Protein AF-A0AAW0KXV7-F1 (afdb_monomer)

Nearest PDB structures (foldseek):
  7ctx-assembly2_B  TM=8.030E-01  e=2.223E-01  Arabidopsis thaliana
  7ctv-assembly1_A  TM=7.304E-01  e=2.484E-01  Arabidopsis thaliana
  6tqj-assembly1_A  TM=2.478E-01  e=3.767E+00  Spinacia oleracea

Mean predicted aligned error: 5.92 Å

Structure (mmCIF, N/CA/C/O backbone):
data_AF-A0AAW0KXV7-F1
#
_entry.id   AF-A0AAW0KXV7-F1
#
loop_
_atom_site.group_PDB
_atom_site.id
_atom_site.type_symbol
_atom_site.label_atom_id
_atom_site.label_alt_id
_atom_site.label_comp_id
_atom_site.label_asym_id
_atom_site.label_entity_id
_atom_site.label_seq_id
_atom_site.pdbx_PDB_ins_code
_atom_site.Cartn_x
_atom_site.Cartn_y
_atom_site.Cartn_z
_atom_site.occupancy
_atom_site.B_iso_or_equiv
_atom_site.auth_seq_id
_atom_site.auth_comp_id
_atom_site.auth_asym_id
_atom_site.auth_atom_id
_atom_site.pdbx_PDB_model_num
ATOM 1 N N . MET A 1 1 ? 9.384 14.569 -16.581 1.00 66.31 1 MET A N 1
ATOM 2 C CA . MET A 1 1 ? 8.362 15.080 -15.642 1.00 66.31 1 MET A CA 1
ATOM 3 C 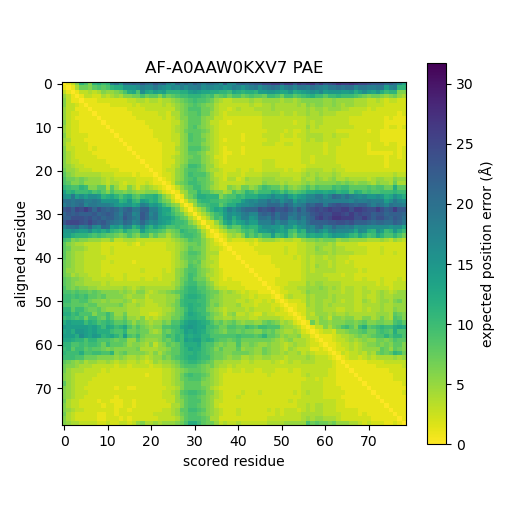C . MET A 1 1 ? 9.085 15.940 -14.610 1.00 66.31 1 MET A C 1
ATOM 5 O O . MET A 1 1 ? 10.151 15.507 -14.184 1.00 66.31 1 MET A O 1
ATOM 9 N N . PRO A 1 2 ? 8.619 17.152 -14.272 1.00 84.06 2 PRO A N 1
ATOM 10 C CA . PRO A 1 2 ? 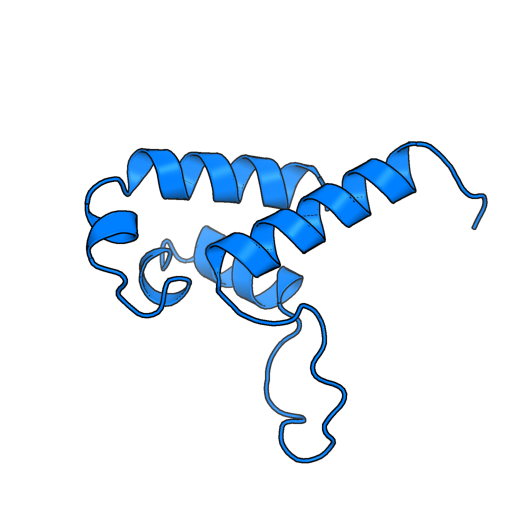9.272 17.959 -13.243 1.00 84.06 2 PRO A CA 1
ATOM 11 C C . PRO A 1 2 ? 9.156 17.280 -11.872 1.00 84.06 2 PRO A C 1
ATOM 13 O O . PRO A 1 2 ? 8.129 16.673 -11.567 1.00 84.06 2 PRO A O 1
ATOM 16 N N . ILE A 1 3 ? 10.201 17.394 -11.050 1.00 85.94 3 ILE A N 1
ATOM 17 C CA . ILE A 1 3 ? 10.141 16.993 -9.642 1.00 85.94 3 ILE A CA 1
ATOM 18 C C . ILE A 1 3 ? 9.220 17.983 -8.933 1.00 85.94 3 ILE A C 1
ATOM 20 O O . ILE A 1 3 ? 9.412 19.196 -9.010 1.00 85.94 3 ILE A O 1
ATOM 24 N N . THR A 1 4 ? 8.186 17.461 -8.286 1.00 93.00 4 THR A N 1
ATOM 25 C CA . THR A 1 4 ? 7.197 18.249 -7.549 1.00 93.00 4 THR A CA 1
ATOM 26 C C . THR A 1 4 ? 6.911 17.565 -6.223 1.00 93.00 4 THR A C 1
ATOM 28 O O . THR A 1 4 ? 7.182 16.378 -6.072 1.00 93.00 4 THR A O 1
ATOM 31 N N . VAL A 1 5 ? 6.255 18.273 -5.306 1.00 93.50 5 VAL A N 1
ATOM 32 C CA . VAL A 1 5 ? 5.760 17.699 -4.042 1.00 93.50 5 VAL A CA 1
ATOM 33 C C . VAL A 1 5 ? 4.875 16.459 -4.241 1.00 93.50 5 VAL A C 1
ATOM 35 O O . VAL A 1 5 ? 4.741 15.642 -3.339 1.00 93.50 5 VAL A O 1
ATOM 38 N N . LYS A 1 6 ? 4.270 16.279 -5.426 1.00 92.19 6 LYS A N 1
ATOM 39 C CA . LYS A 1 6 ? 3.488 15.079 -5.750 1.00 92.19 6 LYS A CA 1
ATOM 40 C C . LYS A 1 6 ? 4.353 13.830 -5.916 1.00 92.19 6 LYS A C 1
ATOM 42 O O . LYS A 1 6 ? 3.859 12.741 -5.659 1.00 92.19 6 LYS A O 1
ATOM 47 N N . VAL A 1 7 ? 5.625 13.981 -6.289 1.00 94.12 7 VAL A N 1
ATOM 48 C CA . VAL A 1 7 ? 6.577 12.862 -6.370 1.00 94.12 7 VAL A CA 1
ATOM 49 C C . VAL A 1 7 ? 6.878 12.319 -4.971 1.00 94.12 7 VAL A C 1
ATOM 51 O O . VAL A 1 7 ? 6.912 11.104 -4.783 1.00 94.12 7 VAL A O 1
ATOM 54 N N . ASP A 1 8 ? 7.007 13.200 -3.976 1.00 94.56 8 ASP A N 1
ATOM 55 C CA . ASP A 1 8 ? 7.192 12.794 -2.578 1.00 94.56 8 ASP A CA 1
ATOM 56 C C . ASP A 1 8 ? 5.941 12.096 -2.028 1.00 94.56 8 ASP A C 1
ATOM 58 O O . ASP A 1 8 ? 6.049 11.063 -1.371 1.00 94.56 8 ASP A O 1
ATOM 62 N N . VAL A 1 9 ? 4.744 12.612 -2.348 1.00 96.44 9 VAL A N 1
ATOM 63 C CA . VAL A 1 9 ? 3.466 11.982 -1.960 1.00 96.44 9 VAL A CA 1
ATOM 64 C C . VAL A 1 9 ? 3.339 10.582 -2.561 1.00 96.44 9 VAL A C 1
ATOM 66 O O . VAL A 1 9 ? 3.028 9.642 -1.835 1.00 96.44 9 VAL A O 1
ATOM 69 N N . TYR A 1 10 ? 3.644 10.422 -3.849 1.00 94.38 10 TYR A N 1
ATOM 70 C CA . TYR A 1 10 ? 3.647 9.115 -4.506 1.00 94.38 10 TYR A CA 1
ATOM 71 C C . TYR A 1 10 ? 4.631 8.148 -3.833 1.00 94.38 10 TYR A C 1
ATOM 73 O O . TYR A 1 10 ? 4.280 7.016 -3.507 1.00 94.38 10 TYR A O 1
ATOM 81 N N . SER A 1 11 ? 5.853 8.617 -3.557 1.00 94.56 11 SER A N 1
ATOM 82 C CA . SER A 1 11 ? 6.898 7.809 -2.913 1.00 94.56 11 SER A CA 1
ATOM 83 C C . SER A 1 11 ? 6.496 7.376 -1.501 1.00 94.56 11 SER A C 1
ATOM 85 O O . SER A 1 11 ? 6.739 6.235 -1.114 1.00 94.56 11 SER A O 1
ATOM 87 N N . TYR A 1 12 ? 5.821 8.252 -0.752 1.00 95.69 12 TYR A N 1
ATOM 88 C CA . TYR A 1 12 ? 5.230 7.915 0.542 1.00 95.69 12 TYR A CA 1
ATOM 89 C C . TYR A 1 12 ? 4.160 6.821 0.421 1.00 95.69 12 TYR A C 1
ATOM 91 O O . TYR A 1 12 ? 4.162 5.887 1.222 1.00 95.69 12 TYR A O 1
ATOM 99 N N . GLY A 1 13 ? 3.279 6.906 -0.583 1.00 95.88 13 GLY A N 1
ATOM 100 C CA . GLY A 1 13 ? 2.259 5.886 -0.845 1.00 95.88 13 GLY A CA 1
ATOM 101 C C . GLY A 1 13 ? 2.870 4.516 -1.131 1.00 95.88 13 GLY A C 1
ATOM 102 O O . GLY A 1 13 ? 2.488 3.526 -0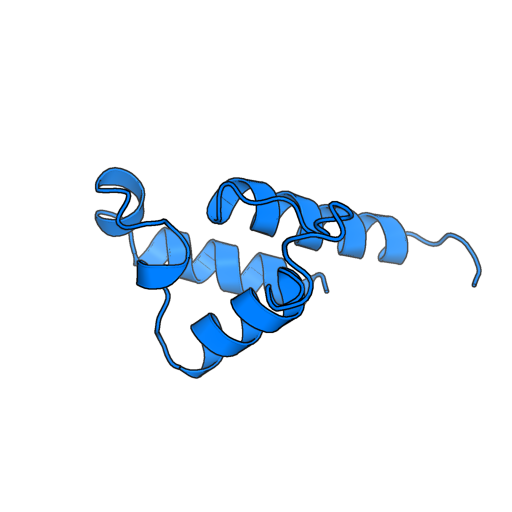.511 1.00 95.88 13 GLY A O 1
ATOM 103 N N . VAL A 1 14 ? 3.880 4.470 -2.005 1.00 94.31 14 VAL A N 1
ATOM 104 C CA . VAL A 1 14 ? 4.614 3.235 -2.322 1.00 94.31 14 VAL A CA 1
ATOM 105 C C . VAL A 1 14 ? 5.317 2.670 -1.086 1.00 94.31 14 VAL A C 1
ATOM 107 O O . VAL A 1 14 ? 5.114 1.504 -0.764 1.00 94.31 14 VAL A O 1
ATOM 110 N N . MET A 1 15 ? 6.081 3.491 -0.359 1.00 94.88 15 MET A N 1
ATOM 111 C CA . MET A 1 15 ? 6.783 3.074 0.862 1.00 94.88 15 MET A CA 1
ATOM 112 C C . MET A 1 15 ? 5.813 2.515 1.912 1.00 94.88 15 MET A C 1
ATOM 114 O O . MET A 1 15 ? 6.112 1.521 2.570 1.00 94.88 15 MET A O 1
ATOM 118 N N . GLN A 1 16 ? 4.639 3.132 2.078 1.00 94.69 16 GLN A N 1
ATOM 119 C CA . GLN A 1 16 ? 3.638 2.645 3.024 1.00 94.69 16 GLN A CA 1
ATOM 120 C C . GLN A 1 16 ? 3.100 1.265 2.615 1.00 94.69 16 GLN A C 1
ATOM 122 O O . GLN A 1 16 ? 2.981 0.395 3.476 1.00 94.69 16 GLN A O 1
ATOM 127 N N . LEU A 1 17 ? 2.847 1.026 1.322 1.00 92.81 17 LEU A N 1
ATOM 128 C CA . LEU A 1 17 ? 2.463 -0.303 0.832 1.00 92.81 17 LEU A CA 1
ATOM 129 C C . LEU A 1 17 ? 3.562 -1.346 1.054 1.00 92.81 17 LEU A C 1
ATOM 131 O O . LEU A 1 17 ? 3.239 -2.475 1.415 1.00 92.81 17 LEU A O 1
ATOM 135 N N . GLU A 1 18 ? 4.836 -0.987 0.882 1.00 92.25 18 GLU A N 1
ATOM 136 C CA . GLU A 1 18 ? 5.956 -1.900 1.153 1.00 92.25 18 GLU A CA 1
ATOM 137 C C . GLU A 1 18 ? 6.025 -2.301 2.631 1.00 92.25 18 GLU A C 1
ATOM 139 O O . GLU A 1 18 ? 6.280 -3.465 2.936 1.00 92.25 18 GLU A O 1
ATOM 144 N N . ILE A 1 19 ? 5.749 -1.359 3.542 1.00 91.00 19 ILE A N 1
ATOM 145 C CA . ILE A 1 19 ? 5.684 -1.619 4.988 1.00 91.00 19 ILE A CA 1
ATOM 146 C C . ILE A 1 19 ? 4.500 -2.530 5.326 1.00 91.00 19 ILE A C 1
ATOM 148 O O . ILE A 1 19 ? 4.666 -3.471 6.093 1.00 91.00 19 ILE A O 1
ATOM 152 N N . ILE A 1 20 ? 3.316 -2.260 4.769 1.00 89.62 20 ILE A N 1
ATOM 153 C CA . ILE A 1 20 ? 2.105 -3.050 5.042 1.00 89.62 20 ILE A CA 1
ATOM 154 C C . ILE A 1 20 ? 2.247 -4.472 4.500 1.00 89.62 20 ILE A C 1
ATOM 156 O O . ILE A 1 20 ? 1.892 -5.426 5.182 1.00 89.62 20 ILE A O 1
ATOM 160 N N . CYS A 1 21 ? 2.735 -4.605 3.267 1.00 87.25 21 CYS A N 1
ATOM 161 C CA . CYS A 1 21 ? 2.760 -5.886 2.568 1.00 87.25 21 CYS A CA 1
ATOM 162 C C . CYS A 1 21 ? 4.052 -6.675 2.795 1.00 87.25 21 CYS A C 1
ATOM 164 O O . CYS A 1 21 ? 4.207 -7.747 2.217 1.00 87.25 21 CYS A O 1
ATOM 166 N N . CYS A 1 22 ? 5.017 -6.112 3.533 1.00 86.94 22 CYS A N 1
ATOM 167 C CA . CYS A 1 22 ? 6.361 -6.668 3.722 1.00 86.94 22 CYS A CA 1
ATOM 168 C C . CYS A 1 22 ? 7.043 -7.093 2.403 1.00 86.94 22 CYS A C 1
ATOM 170 O O . CYS A 1 22 ? 7.874 -8.001 2.367 1.00 86.94 22 CYS A O 1
ATOM 172 N N . ARG A 1 23 ? 6.698 -6.418 1.300 1.00 85.00 23 ARG A N 1
ATOM 173 C CA . ARG A 1 23 ? 7.059 -6.787 -0.072 1.00 85.00 23 ARG A CA 1
ATOM 174 C C . ARG A 1 23 ? 7.595 -5.567 -0.805 1.00 85.00 23 ARG A C 1
ATOM 176 O O . ARG A 1 23 ? 7.029 -4.488 -0.700 1.00 85.00 23 ARG A O 1
ATOM 183 N N . ARG A 1 24 ? 8.664 -5.739 -1.590 1.00 84.44 24 ARG A N 1
ATOM 184 C CA . ARG A 1 24 ? 9.216 -4.658 -2.429 1.00 84.44 24 ARG A CA 1
ATOM 185 C C . ARG A 1 24 ? 8.250 -4.266 -3.548 1.00 84.44 24 ARG A C 1
ATOM 187 O O . ARG A 1 24 ? 7.640 -5.139 -4.168 1.00 84.44 24 ARG A O 1
ATOM 194 N N . SER A 1 25 ? 8.199 -2.972 -3.855 1.00 79.62 25 SER A N 1
ATOM 195 C CA . SER A 1 25 ? 7.318 -2.370 -4.863 1.00 79.62 25 SER A CA 1
ATOM 196 C C . SER A 1 25 ? 7.509 -2.952 -6.268 1.00 79.62 25 SER A C 1
ATOM 198 O O . SER A 1 25 ? 6.542 -3.271 -6.965 1.00 79.62 25 SER A O 1
ATOM 200 N N . VAL A 1 26 ? 8.774 -3.154 -6.645 1.00 76.88 26 VAL A N 1
ATOM 201 C CA . VAL A 1 26 ? 9.201 -3.795 -7.891 1.00 76.88 26 VAL A CA 1
ATOM 202 C C . VAL A 1 26 ? 10.202 -4.891 -7.529 1.00 76.88 26 VAL A C 1
ATOM 204 O O . VAL A 1 26 ? 11.195 -4.626 -6.849 1.00 76.88 26 VAL A O 1
ATOM 207 N N . HIS A 1 27 ? 9.943 -6.126 -7.955 1.00 64.25 27 HIS A N 1
ATOM 208 C CA . HIS A 1 27 ? 10.968 -7.170 -7.995 1.00 64.25 27 HIS A CA 1
ATOM 209 C C . HIS A 1 27 ? 11.668 -7.079 -9.352 1.00 64.25 27 HIS A C 1
ATOM 211 O O . HIS A 1 27 ? 11.013 -7.144 -10.383 1.00 64.25 27 HIS A O 1
ATOM 217 N N . MET A 1 28 ? 12.983 -6.852 -9.344 1.00 55.84 28 MET A N 1
ATOM 218 C CA . MET A 1 28 ? 13.815 -6.848 -10.558 1.00 55.84 28 MET A CA 1
ATOM 219 C C . MET A 1 28 ? 14.462 -8.213 -10.828 1.00 55.84 28 MET A C 1
ATOM 221 O O . MET A 1 28 ? 15.182 -8.358 -11.814 1.00 55.84 28 MET A O 1
ATOM 225 N N . ASP A 1 29 ? 14.236 -9.200 -9.959 1.00 55.19 29 ASP A N 1
ATOM 226 C CA . ASP A 1 29 ? 14.764 -10.544 -10.150 1.00 55.19 29 ASP A CA 1
ATOM 227 C C . ASP A 1 29 ? 13.922 -11.249 -11.224 1.00 55.19 29 ASP A C 1
ATOM 229 O O . ASP A 1 29 ? 12.751 -11.565 -11.026 1.00 55.19 29 ASP A O 1
ATOM 233 N N . ILE A 1 30 ? 14.549 -11.442 -12.386 1.00 51.56 30 ILE A N 1
ATOM 234 C CA . ILE A 1 30 ? 13.997 -11.918 -13.671 1.00 51.56 30 ILE A CA 1
ATOM 235 C C . ILE A 1 30 ? 13.291 -13.289 -13.561 1.00 51.56 30 ILE A C 1
ATOM 237 O O . ILE A 1 30 ? 12.570 -13.700 -14.463 1.00 51.56 30 ILE A O 1
ATOM 241 N N . GLU A 1 31 ? 13.464 -14.007 -12.450 1.00 54.00 31 GLU A N 1
ATOM 242 C CA . GLU A 1 31 ? 12.847 -15.318 -12.218 1.00 54.00 31 GLU A CA 1
ATOM 243 C C . GLU A 1 31 ? 11.389 -15.237 -11.720 1.00 54.00 31 GLU A C 1
ATOM 245 O O . GLU A 1 31 ? 10.687 -16.246 -11.747 1.00 54.00 31 GLU A O 1
ATOM 250 N N . GLU A 1 32 ? 10.900 -14.055 -11.319 1.00 53.38 32 GLU A N 1
ATOM 251 C CA . GLU A 1 32 ? 9.525 -13.837 -10.832 1.00 53.38 32 GLU A CA 1
ATOM 252 C C . GLU A 1 32 ? 8.729 -12.841 -11.699 1.00 53.38 32 GLU A C 1
ATOM 254 O O . GLU A 1 32 ? 7.972 -12.016 -11.182 1.00 53.38 32 GLU A O 1
ATOM 259 N N . ASP A 1 33 ? 8.872 -12.932 -13.024 1.00 52.75 33 ASP A N 1
ATOM 260 C CA . ASP A 1 33 ? 8.177 -12.084 -14.018 1.00 52.75 33 ASP A CA 1
ATOM 261 C C . ASP A 1 33 ? 6.629 -12.133 -13.905 1.00 52.75 33 ASP A C 1
ATOM 263 O O . ASP A 1 33 ? 5.925 -11.260 -14.412 1.00 52.75 33 ASP A O 1
ATOM 267 N N . ASP A 1 34 ? 6.085 -13.115 -13.177 1.00 59.34 34 ASP A N 1
ATOM 268 C CA . ASP A 1 34 ? 4.648 -13.289 -12.929 1.00 59.34 34 ASP A CA 1
ATOM 269 C C . ASP A 1 34 ? 4.120 -12.543 -11.688 1.00 59.34 34 ASP A C 1
ATOM 271 O O . ASP A 1 34 ? 2.913 -12.562 -11.416 1.00 59.34 34 ASP A O 1
ATOM 275 N N . LYS A 1 35 ? 4.978 -11.884 -10.894 1.00 60.06 35 LYS A N 1
ATOM 276 C CA . LYS A 1 35 ? 4.518 -11.175 -9.692 1.00 60.06 35 LYS A CA 1
ATOM 277 C C . LYS A 1 35 ? 4.005 -9.765 -10.038 1.00 60.06 35 LYS A C 1
ATOM 279 O O . LYS A 1 35 ?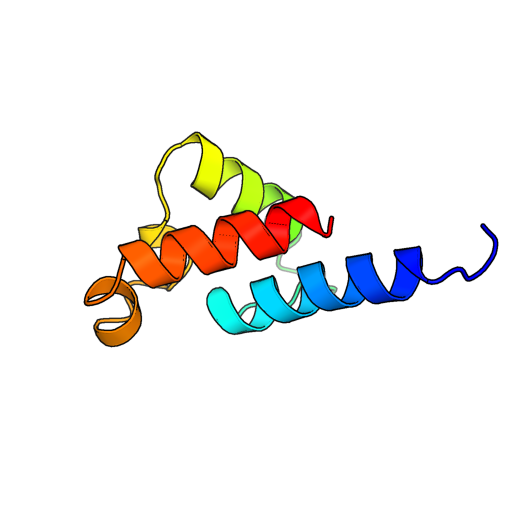 4.791 -8.903 -10.429 1.00 60.06 35 LYS A O 1
ATOM 284 N N . PRO A 1 36 ? 2.711 -9.454 -9.811 1.00 70.81 36 PRO A N 1
ATOM 285 C CA . PRO A 1 36 ? 2.137 -8.153 -10.162 1.00 70.81 36 PRO A CA 1
ATOM 286 C C . PRO A 1 36 ? 2.797 -7.016 -9.374 1.00 70.81 36 PRO A C 1
ATOM 288 O O . PRO A 1 36 ? 3.083 -7.187 -8.186 1.00 70.81 36 PRO A O 1
ATOM 291 N N . ILE A 1 37 ? 3.003 -5.853 -10.009 1.00 86.31 37 ILE A N 1
ATOM 292 C CA . ILE A 1 37 ? 3.510 -4.625 -9.362 1.00 86.31 37 ILE A CA 1
ATOM 293 C C . ILE A 1 37 ? 2.740 -4.385 -8.058 1.00 86.31 37 ILE A C 1
ATOM 295 O O . ILE A 1 37 ? 1.509 -4.465 -8.053 1.00 86.31 37 ILE A O 1
ATOM 299 N N . LEU A 1 38 ? 3.451 -4.085 -6.965 1.00 89.06 38 LEU A N 1
ATOM 300 C CA . LEU A 1 38 ? 2.854 -4.016 -5.627 1.00 89.06 38 LEU A CA 1
ATOM 301 C C . LEU A 1 38 ? 1.652 -3.072 -5.568 1.00 89.06 38 LEU A C 1
ATOM 303 O O . LEU A 1 38 ? 0.639 -3.417 -4.973 1.00 89.06 38 LEU A O 1
ATOM 307 N N . THR A 1 39 ? 1.750 -1.907 -6.206 1.00 89.94 39 THR A N 1
ATOM 308 C CA . THR A 1 39 ? 0.678 -0.905 -6.238 1.00 89.94 39 THR A CA 1
ATOM 309 C C . THR A 1 39 ? -0.578 -1.426 -6.937 1.00 89.94 39 THR A C 1
ATOM 311 O O . THR A 1 39 ? -1.679 -1.241 -6.422 1.00 89.94 39 THR A O 1
ATOM 314 N N . ASN A 1 40 ? -0.422 -2.132 -8.061 1.00 89.62 40 ASN A N 1
ATOM 315 C CA . ASN A 1 40 ? -1.536 -2.740 -8.793 1.00 89.62 40 ASN A CA 1
ATOM 316 C C . ASN A 1 40 ? -2.176 -3.861 -7.970 1.00 89.62 40 ASN A C 1
ATOM 318 O O . ASN A 1 40 ? -3.388 -3.881 -7.786 1.00 89.62 40 ASN A O 1
ATOM 322 N N . TRP A 1 41 ? -1.356 -4.747 -7.404 1.00 88.88 41 TRP A N 1
ATOM 323 C CA . TRP A 1 41 ? -1.841 -5.843 -6.569 1.00 88.88 41 TRP A CA 1
ATOM 324 C C . TRP A 1 41 ? -2.562 -5.345 -5.309 1.00 88.88 41 TRP A C 1
ATOM 326 O O . TRP A 1 41 ? -3.646 -5.823 -4.984 1.00 88.88 41 TRP A O 1
ATOM 336 N N . ALA A 1 42 ? -2.007 -4.337 -4.633 1.00 89.50 42 ALA A N 1
ATOM 337 C CA . ALA A 1 42 ? -2.624 -3.691 -3.478 1.00 89.50 42 ALA A CA 1
ATOM 338 C C . ALA A 1 42 ? -3.986 -3.072 -3.822 1.00 89.50 42 ALA A C 1
ATOM 340 O O . ALA A 1 42 ? -4.936 -3.187 -3.042 1.00 89.50 42 ALA A O 1
ATOM 341 N N . TYR A 1 43 ? -4.095 -2.452 -4.999 1.00 90.62 43 TYR A N 1
ATOM 342 C CA . TYR A 1 43 ? -5.347 -1.897 -5.501 1.00 90.62 43 TYR A CA 1
ATOM 343 C C . TYR A 1 43 ? -6.389 -2.988 -5.790 1.00 90.62 43 TYR A C 1
ATOM 345 O O . TYR A 1 43 ? -7.533 -2.873 -5.345 1.00 90.62 43 TYR A O 1
ATOM 353 N N . ASP A 1 44 ? -5.992 -4.085 -6.438 1.00 90.69 44 ASP A N 1
ATOM 354 C CA . ASP A 1 44 ? -6.875 -5.225 -6.705 1.00 90.69 44 ASP A CA 1
ATOM 355 C C . ASP A 1 44 ? -7.352 -5.891 -5.407 1.00 90.69 44 ASP A C 1
ATOM 357 O O . ASP A 1 44 ? -8.539 -6.189 -5.252 1.00 90.69 44 ASP A O 1
ATOM 361 N N . CYS A 1 45 ? -6.462 -6.085 -4.430 1.00 89.31 45 CYS A N 1
ATOM 362 C CA . CYS A 1 45 ? -6.825 -6.591 -3.105 1.00 89.31 45 CYS A CA 1
ATOM 363 C C . CYS A 1 45 ? -7.816 -5.663 -2.396 1.00 89.31 45 CYS A C 1
ATOM 365 O O . CYS A 1 45 ? -8.772 -6.140 -1.781 1.00 89.31 45 CYS A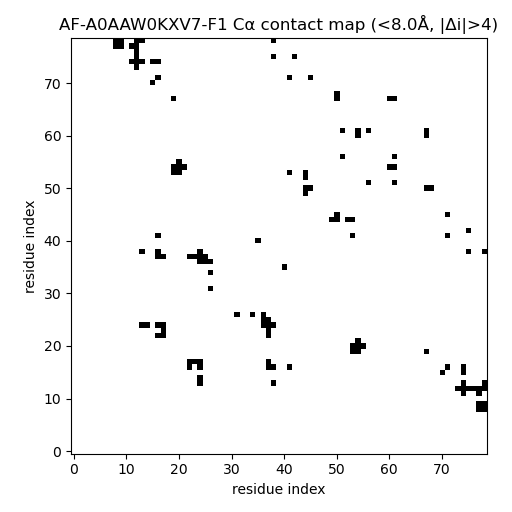 O 1
ATOM 367 N N . TYR A 1 46 ? -7.625 -4.346 -2.504 1.00 88.56 46 TYR A N 1
ATOM 368 C CA . TYR A 1 46 ? -8.548 -3.364 -1.941 1.00 88.56 46 TYR A CA 1
ATOM 369 C C . TYR A 1 46 ? -9.937 -3.439 -2.592 1.00 88.56 46 TYR A C 1
ATOM 371 O O . TYR A 1 46 ? -10.938 -3.491 -1.874 1.00 88.56 46 TYR A O 1
ATOM 379 N N . LEU A 1 47 ? -10.011 -3.513 -3.927 1.00 89.75 47 LEU A N 1
ATOM 380 C CA . LEU A 1 47 ? -11.277 -3.641 -4.660 1.00 89.75 47 LEU A CA 1
ATOM 381 C C . LEU A 1 47 ? -12.018 -4.944 -4.338 1.00 89.75 47 LEU A C 1
ATOM 383 O O . LEU A 1 47 ? -13.238 -4.936 -4.177 1.00 89.75 47 LEU A O 1
ATOM 387 N N . ASN A 1 48 ? -11.284 -6.048 -4.206 1.00 90.25 48 ASN A N 1
ATOM 388 C CA . ASN A 1 48 ? -11.850 -7.365 -3.913 1.00 90.25 48 ASN A CA 1
ATOM 389 C C . ASN A 1 48 ? -12.119 -7.595 -2.413 1.00 90.25 48 ASN A C 1
ATOM 391 O O . ASN A 1 48 ? -12.613 -8.656 -2.032 1.00 90.25 48 ASN A O 1
ATOM 395 N N . GLY A 1 49 ? -11.782 -6.636 -1.540 1.00 86.31 49 GLY A N 1
ATOM 396 C CA . GLY A 1 49 ? -11.895 -6.790 -0.084 1.00 86.31 49 GLY A CA 1
ATOM 397 C C . GLY A 1 49 ? -10.938 -7.834 0.513 1.00 86.31 49 GLY A C 1
ATOM 398 O O . GLY A 1 49 ? -11.104 -8.234 1.666 1.00 86.31 49 GLY A O 1
ATOM 399 N N . ALA A 1 50 ? -9.927 -8.254 -0.249 1.00 87.69 50 ALA A N 1
ATOM 400 C CA . ALA A 1 50 ? -8.942 -9.275 0.100 1.00 87.69 50 ALA A CA 1
ATOM 401 C C . ALA A 1 50 ? -7.743 -8.677 0.864 1.00 87.69 50 ALA A C 1
ATOM 403 O O . ALA A 1 50 ? -6.587 -8.951 0.549 1.00 87.69 50 ALA A O 1
ATOM 404 N N . LEU A 1 51 ? -8.020 -7.832 1.865 1.00 84.38 51 LEU A N 1
ATOM 405 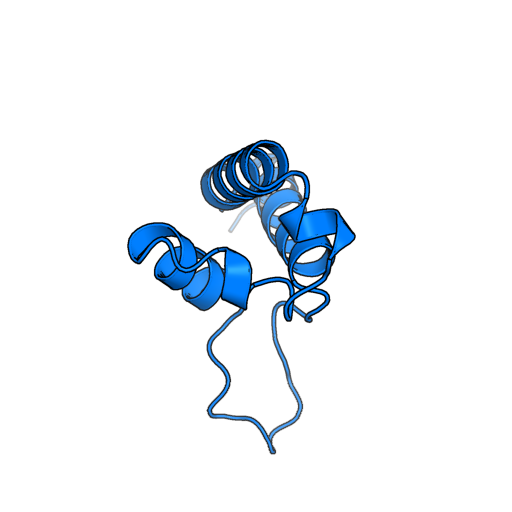C CA . LEU A 1 51 ? -6.987 -7.163 2.670 1.00 84.38 51 LEU A CA 1
ATOM 406 C C . LEU A 1 51 ? -6.090 -8.158 3.414 1.00 84.38 51 LEU A C 1
ATOM 408 O O . LEU A 1 51 ? -4.907 -7.906 3.611 1.00 84.38 51 LEU A O 1
ATOM 412 N N . ASP A 1 52 ? -6.651 -9.301 3.790 1.00 84.06 52 ASP A N 1
ATOM 413 C CA . ASP A 1 52 ? -5.966 -10.313 4.589 1.00 84.06 52 ASP A CA 1
ATOM 414 C C . ASP A 1 52 ? -4.825 -10.978 3.792 1.00 84.06 52 ASP A C 1
ATOM 416 O O . ASP A 1 52 ? -3.823 -11.407 4.361 1.00 84.06 52 ASP A O 1
ATOM 420 N N . SER A 1 53 ? -4.937 -10.989 2.457 1.00 83.44 53 SER A N 1
ATOM 421 C CA . SER A 1 53 ? -3.901 -11.477 1.540 1.00 83.44 53 SER A CA 1
ATOM 422 C C . SER A 1 53 ? -2.693 -10.543 1.433 1.00 83.44 53 SER A C 1
ATOM 424 O O . SER A 1 53 ? -1.646 -10.990 0.975 1.00 83.44 53 SER A O 1
ATOM 426 N N . LEU A 1 54 ? -2.819 -9.272 1.838 1.00 82.50 54 LEU A N 1
ATOM 427 C CA . LEU A 1 54 ? -1.724 -8.297 1.769 1.00 82.50 54 LEU A CA 1
ATOM 428 C C . LEU A 1 54 ? -0.685 -8.509 2.862 1.00 82.50 54 LEU A C 1
ATOM 430 O O . LEU A 1 54 ? 0.484 -8.234 2.642 1.00 82.50 54 LEU A O 1
ATOM 434 N N . VAL A 1 55 ? -1.115 -8.992 4.024 1.00 83.44 55 VAL A N 1
ATOM 435 C CA . VAL A 1 55 ? -0.285 -9.077 5.232 1.00 83.44 55 VAL A CA 1
ATOM 436 C C . VAL A 1 55 ? 0.198 -10.499 5.518 1.00 83.44 55 VAL A C 1
ATOM 438 O O . VAL A 1 55 ? 0.586 -10.786 6.640 1.00 83.44 55 VAL A O 1
ATOM 441 N N . GLU A 1 56 ? 0.115 -11.414 4.546 1.00 80.19 56 GLU A N 1
ATOM 442 C CA . GLU A 1 56 ? 0.495 -12.833 4.701 1.00 80.19 56 GLU A CA 1
ATOM 443 C C . GLU A 1 56 ? -0.068 -13.503 5.976 1.00 80.19 56 GLU A C 1
ATOM 445 O O . GLU A 1 56 ? 0.554 -14.382 6.567 1.00 80.19 56 GLU A O 1
ATOM 450 N N . TYR A 1 57 ? -1.275 -13.111 6.398 1.00 70.00 57 TYR A N 1
ATOM 451 C CA . TYR A 1 57 ? -1.906 -13.557 7.647 1.00 70.00 57 TYR A CA 1
ATOM 452 C C . TYR A 1 57 ? -1.186 -13.158 8.947 1.00 70.00 57 TYR A C 1
ATOM 454 O O . TYR A 1 57 ? -1.346 -13.836 9.967 1.00 70.00 57 TYR A O 1
ATOM 462 N N . ASP A 1 58 ? -0.449 -12.047 8.950 1.00 81.56 58 ASP A N 1
ATOM 463 C CA . ASP A 1 58 ? 0.063 -11.430 10.173 1.00 81.56 58 ASP A CA 1
ATOM 464 C C . ASP A 1 58 ? -1.083 -11.218 11.177 1.00 81.56 58 ASP A C 1
ATOM 466 O O . ASP A 1 58 ? -2.033 -10.462 10.951 1.00 81.56 58 ASP A O 1
ATOM 470 N N . VAL A 1 59 ? -1.000 -11.937 12.297 1.00 80.00 59 VAL A N 1
ATOM 471 C CA . VAL A 1 59 ? -2.059 -12.010 13.308 1.00 80.00 59 VAL A CA 1
ATOM 472 C C . VAL A 1 59 ? -2.294 -10.653 13.971 1.00 80.00 59 VAL A C 1
ATOM 474 O O . VAL A 1 59 ? -3.432 -10.336 14.315 1.00 80.00 59 VAL A O 1
ATOM 477 N N . GLU A 1 60 ? -1.249 -9.840 14.135 1.00 81.19 60 GLU A N 1
ATOM 478 C CA . GLU A 1 60 ? -1.353 -8.510 14.735 1.00 81.19 60 GLU A CA 1
ATOM 479 C C . GLU A 1 60 ? -2.001 -7.525 13.756 1.00 81.19 60 GLU A C 1
ATOM 481 O O . GLU A 1 60 ? -2.911 -6.780 14.136 1.00 81.19 60 GLU A O 1
ATOM 486 N N . ALA A 1 61 ? -1.619 -7.579 12.478 1.00 79.38 61 ALA A N 1
ATOM 487 C CA . ALA A 1 61 ? -2.244 -6.763 11.439 1.00 79.38 61 ALA A CA 1
ATOM 48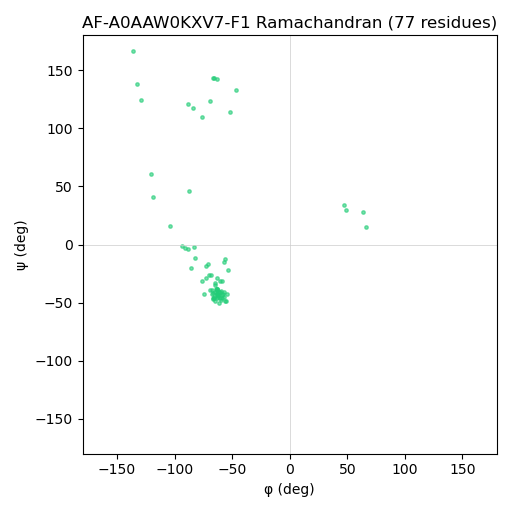8 C C . A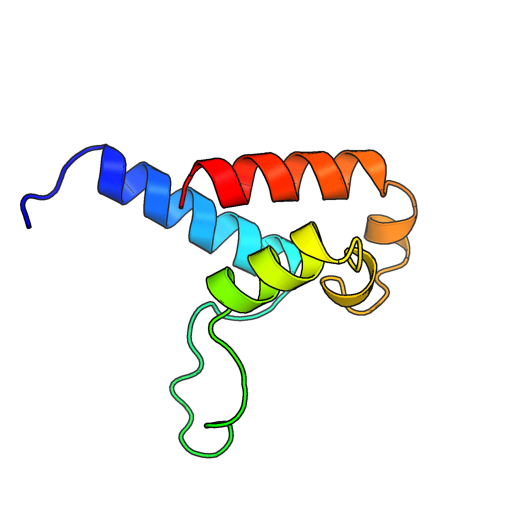LA A 1 61 ? -3.728 -7.120 11.231 1.00 79.38 61 ALA A C 1
ATOM 490 O O . ALA A 1 61 ? -4.567 -6.233 11.049 1.00 79.38 61 ALA A O 1
ATOM 491 N N . LEU A 1 62 ? -4.071 -8.410 11.301 1.00 82.12 62 LEU A N 1
ATOM 492 C CA . LEU A 1 62 ? -5.451 -8.888 11.190 1.00 82.12 62 LEU A CA 1
ATOM 493 C C . LEU A 1 62 ? -6.297 -8.585 12.433 1.00 82.12 62 LEU A C 1
ATOM 495 O O . LEU A 1 62 ? -7.510 -8.395 12.307 1.00 82.12 62 LEU A O 1
ATOM 499 N N . ALA A 1 63 ? -5.683 -8.503 13.618 1.00 87.19 63 ALA A N 1
ATOM 500 C CA . ALA A 1 63 ? -6.378 -8.127 14.848 1.00 87.19 63 ALA A CA 1
ATOM 501 C C . ALA A 1 63 ? -6.936 -6.692 14.789 1.00 87.19 63 ALA A C 1
ATOM 503 O O . ALA A 1 63 ? -7.972 -6.419 15.398 1.00 87.19 63 ALA A O 1
ATOM 504 N N . ASP A 1 64 ? -6.303 -5.799 14.017 1.00 89.75 64 ASP A N 1
ATOM 505 C CA . ASP A 1 64 ? -6.775 -4.430 13.765 1.00 89.75 64 ASP A CA 1
ATOM 506 C C . ASP A 1 64 ? -7.018 -4.165 12.267 1.00 89.75 64 ASP A C 1
ATOM 508 O O . ASP A 1 64 ? -6.437 -3.281 11.625 1.00 89.75 64 ASP A O 1
ATOM 512 N N . ARG A 1 65 ? -7.938 -4.950 11.696 1.00 87.38 65 ARG A N 1
ATOM 513 C CA . ARG A 1 65 ? -8.313 -4.879 10.276 1.00 87.38 65 ARG A CA 1
ATOM 514 C C . ARG A 1 65 ? -8.838 -3.504 9.842 1.00 87.38 65 ARG A C 1
ATOM 516 O O . ARG A 1 65 ? 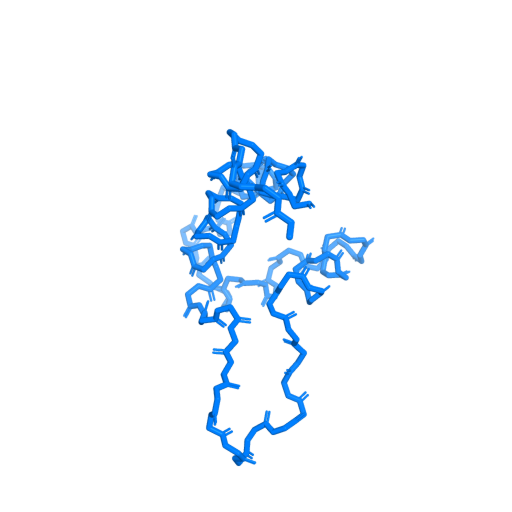-8.639 -3.102 8.696 1.00 87.38 65 ARG A O 1
ATOM 523 N N . GLU A 1 66 ? -9.489 -2.759 10.736 1.00 90.00 66 GLU A N 1
ATOM 524 C CA . GLU A 1 66 ? -9.978 -1.403 10.440 1.00 90.00 66 GLU A CA 1
ATOM 525 C C . GLU A 1 66 ? -8.826 -0.404 10.276 1.00 90.00 66 GLU A C 1
ATOM 527 O O . GLU A 1 66 ? -8.851 0.439 9.369 1.00 90.00 66 GLU A O 1
ATOM 532 N N . LYS A 1 67 ? -7.781 -0.514 11.102 1.00 91.38 67 LYS A N 1
ATOM 533 C CA . LYS A 1 67 ? -6.560 0.281 10.943 1.00 91.38 67 LYS A CA 1
ATOM 534 C C . LYS A 1 67 ? -5.804 -0.101 9.673 1.00 91.38 67 LYS A C 1
ATOM 536 O O . LYS A 1 67 ? -5.412 0.801 8.930 1.00 91.38 67 LYS A O 1
ATOM 541 N N . LEU A 1 68 ? -5.683 -1.398 9.374 1.00 90.75 68 LEU A N 1
ATOM 542 C CA . LEU A 1 68 ? -5.102 -1.886 8.117 1.00 90.75 68 LEU A CA 1
ATOM 543 C C . LEU A 1 68 ? -5.831 -1.297 6.900 1.00 90.75 68 LEU A C 1
ATOM 545 O O . LEU A 1 68 ? -5.204 -0.724 6.008 1.00 90.75 68 LEU A O 1
ATOM 549 N N . LYS A 1 69 ? -7.168 -1.350 6.898 1.00 91.19 69 LYS A N 1
ATOM 550 C CA . LYS A 1 69 ? -8.000 -0.768 5.837 1.00 91.19 69 LYS A CA 1
ATOM 551 C C . LYS A 1 69 ? -7.768 0.735 5.679 1.00 91.19 69 LYS A C 1
ATOM 553 O O . LYS A 1 69 ? -7.653 1.216 4.554 1.00 91.19 69 LYS A O 1
ATOM 558 N N . ARG A 1 70 ? -7.677 1.485 6.783 1.00 93.75 70 ARG A N 1
ATOM 559 C CA . ARG A 1 70 ? -7.387 2.929 6.741 1.00 93.75 70 ARG A CA 1
ATOM 560 C C . ARG A 1 70 ? -6.022 3.232 6.139 1.00 93.75 70 ARG A C 1
ATOM 562 O O . ARG A 1 70 ? -5.939 4.121 5.297 1.00 93.75 70 ARG A O 1
ATOM 569 N N . PHE A 1 71 ? -4.979 2.507 6.535 1.00 93.06 71 PHE A N 1
ATOM 570 C CA . PHE A 1 71 ? -3.654 2.691 5.943 1.00 93.06 71 PHE A CA 1
ATOM 571 C C . PHE A 1 71 ? -3.652 2.357 4.451 1.00 93.06 71 PHE A C 1
ATOM 573 O O . PHE A 1 71 ? -3.178 3.153 3.645 1.00 93.06 71 PHE A O 1
ATOM 580 N N . MET A 1 72 ? -4.306 1.269 4.048 1.00 91.81 72 MET A N 1
ATOM 581 C CA . MET A 1 72 ? -4.470 0.937 2.631 1.00 91.81 72 MET A CA 1
ATOM 582 C C . MET A 1 72 ? -5.167 2.049 1.838 1.00 91.81 72 MET A C 1
ATOM 584 O O . MET A 1 72 ? -4.686 2.447 0.780 1.00 91.81 72 MET A O 1
ATOM 588 N N . MET A 1 73 ? -6.254 2.619 2.368 1.00 93.69 73 MET A N 1
ATOM 589 C CA . MET A 1 73 ? -6.951 3.743 1.727 1.00 93.69 73 MET A CA 1
ATOM 590 C C . MET A 1 73 ? -6.068 4.990 1.588 1.00 93.69 73 MET A C 1
ATOM 592 O O . MET A 1 73 ? -6.109 5.657 0.553 1.00 93.69 73 MET A O 1
ATOM 596 N N . ILE A 1 74 ? -5.275 5.312 2.617 1.00 95.56 74 ILE A N 1
ATOM 597 C CA . ILE A 1 74 ? -4.336 6.443 2.586 1.00 95.56 74 ILE A CA 1
ATOM 598 C C . ILE A 1 74 ? -3.248 6.188 1.542 1.00 95.56 74 ILE A C 1
ATOM 600 O O . ILE A 1 74 ? -3.010 7.052 0.703 1.00 95.56 74 ILE A O 1
ATOM 604 N N . SER A 1 75 ? -2.645 4.997 1.556 1.00 95.06 75 SER A N 1
ATOM 605 C CA . SER A 1 75 ? -1.608 4.589 0.603 1.00 95.06 75 SER A CA 1
ATOM 606 C C . SER A 1 75 ? -2.084 4.703 -0.843 1.00 95.06 75 SER A C 1
ATOM 608 O O . SER A 1 75 ? -1.412 5.327 -1.659 1.00 95.06 75 SER A O 1
ATOM 610 N N . ILE A 1 76 ? -3.274 4.168 -1.145 1.00 93.00 76 ILE A N 1
ATOM 611 C CA . ILE A 1 76 ? -3.872 4.222 -2.487 1.00 93.00 76 ILE A CA 1
ATOM 612 C C . ILE A 1 76 ? -4.187 5.665 -2.895 1.00 93.00 76 ILE A C 1
ATOM 614 O O . ILE A 1 76 ? -4.028 6.010 -4.053 1.00 93.00 76 ILE A O 1
ATOM 618 N N . SER A 1 77 ? -4.591 6.532 -1.963 1.00 94.69 77 SER A N 1
ATOM 619 C CA . SER A 1 77 ? -4.878 7.944 -2.271 1.00 94.69 77 SER A CA 1
ATOM 620 C C . SER A 1 77 ? -3.624 8.773 -2.586 1.00 94.69 77 SER A C 1
ATOM 622 O O . SER A 1 77 ? -3.735 9.890 -3.096 1.00 94.69 77 SER A O 1
ATOM 624 N N . CYS A 1 78 ? -2.440 8.272 -2.226 1.00 95.19 78 CYS A N 1
ATOM 625 C CA . CYS A 1 78 ? -1.157 8.907 -2.514 1.00 95.19 78 CYS A CA 1
ATOM 626 C C . CYS A 1 78 ? -0.595 8.543 -3.898 1.00 95.19 78 CYS A C 1
ATOM 628 O O . CYS A 1 78 ? 0.263 9.276 -4.396 1.00 95.19 78 CYS A O 1
ATOM 630 N N . ILE A 1 79 ? -1.059 7.433 -4.475 1.00 90.38 79 ILE A N 1
ATOM 631 C CA . ILE A 1 79 ? -0.618 6.847 -5.749 1.00 90.38 79 ILE A CA 1
ATOM 632 C C . ILE A 1 79 ? -1.555 7.312 -6.864 1.00 90.38 79 ILE A C 1
ATOM 634 O O . ILE A 1 79 ? -1.023 7.738 -7.913 1.00 90.38 79 ILE A O 1
#

Solvent-accessible surface area (backbone atoms only — not comparable to full-atom values): 4664 Å² total; per-residue (Å²): 132,83,92,47,76,64,56,56,41,27,52,50,14,52,53,48,48,26,65,61,41,77,41,71,59,70,80,84,62,81,89,52,80,84,62,69,50,38,70,60,46,55,50,51,26,57,77,70,68,42,60,62,71,46,41,80,66,40,64,71,57,60,74,41,49,70,59,50,50,50,52,51,54,53,23,59,73,33,99

Foldseek 3Di:
DDDDVLVVLLVVLQVLLCVQQVDHQDDPPPVPPVDDRSLVVLVVCLVVVVLCNSNVNPVVCVVCVVVSNVSSVSSNVSD

pLDDT: mean 84.68, std 11.86, range [51.56, 96.44]

Secondary structure (DSSP, 8-state):
----HHHHHHHHHHHHHHHHHTS-S----GGGTTSPPHHHHHHHHHHTT-GGGTTTT-HHHHHTHHHHHHHHHHHHHH-

Sequence (79 aa):
MPITVKVDVYSYGVMQLEIICCRRSVHMDIEEDDKPILTNWAYDCYLNGALDSLVEYDVEALADREKLKRFMMISISCI

InterPro domains:
  IPR011009 Protein kinase-like domain superfamily [SSF56112] (2-49)
  IPR051343 G-type lectin S-receptor-like kinases and EP1-like glycoproteins [PTHR47976] (1-79)

Radius of gyration: 13.18 Å; Cα contacts (8 Å, |Δi|>4): 68; chains: 1; bounding box: 27×34×30 Å

Organism: Quercus suber (NCBI:txid58331)